Protein AF-A0A7J8GJ00-F1 (afdb_monomer)

pLDDT: mean 80.24, std 14.01, range [45.84, 96.94]

Radius of gyration: 22.37 Å; Cα contacts (8 Å, |Δi|>4): 168; chains: 1; bounding box: 34×26×79 Å

Secondary structure (DSSP, 8-state):
-HHHHHHHHHHHHHHHTTS----------PEEEEE---TTS--EEEEEEEETTEEEEEEEEE---S-TT-EEEEE-TT--EEEEE-TT-GGGEEEEEETTEEEEEEEEE-TT---

Mean predicted aligned error: 12.05 Å

Foldseek 3Di:
DVVVVVVVVVVVVVVVVPPDPDDPDDDWAKDWDDWDPDPPDFIWTWIWTADPNDIWIWTKTQDQPDDLFDWDWDADPVRDTDIDGCNPQRGFKIWAATPVCRVDIDIDGQSVHRD

Organism: Molossus molossus (NCBI:txid27622)

Structure (mmCIF, N/CA/C/O backbone):
data_AF-A0A7J8GJ00-F1
#
_entry.id   AF-A0A7J8GJ00-F1
#
loop_
_atom_site.group_PDB
_atom_site.id
_atom_site.type_symbol
_atom_site.label_atom_id
_atom_site.label_alt_id
_atom_site.label_comp_id
_atom_site.label_asym_id
_atom_site.label_entity_id
_atom_site.label_seq_id
_atom_site.pdbx_PDB_ins_code
_atom_site.Cartn_x
_atom_site.Cartn_y
_atom_site.Cartn_z
_atom_site.occupancy
_atom_site.B_iso_or_equiv
_atom_site.auth_seq_id
_atom_site.auth_comp_id
_atom_site.auth_asym_id
_atom_site.auth_atom_id
_atom_site.pdbx_PDB_model_num
ATOM 1 N N . MET A 1 1 ? -4.005 -11.541 -57.665 1.00 69.75 1 MET A N 1
ATOM 2 C CA . MET A 1 1 ? -3.056 -10.640 -56.972 1.00 69.75 1 MET A CA 1
ATOM 3 C C . MET A 1 1 ? -3.763 -9.701 -55.987 1.00 69.75 1 MET A C 1
ATOM 5 O O . MET A 1 1 ? -3.494 -9.797 -54.801 1.00 69.75 1 MET A O 1
ATOM 9 N N . PHE A 1 2 ? -4.712 -8.863 -56.432 1.00 71.50 2 PHE A N 1
ATOM 10 C CA . PHE A 1 2 ? -5.398 -7.865 -55.585 1.00 71.50 2 PHE A CA 1
ATOM 11 C C . PHE A 1 2 ? -6.196 -8.433 -54.397 1.00 71.50 2 PHE A C 1
ATOM 13 O O . PHE A 1 2 ? -6.133 -7.877 -53.307 1.00 71.50 2 PHE A O 1
ATOM 20 N N . LEU A 1 3 ? -6.882 -9.569 -54.572 1.00 73.62 3 LEU A N 1
ATOM 21 C CA . LEU A 1 3 ? -7.613 -10.242 -53.485 1.00 73.62 3 LEU A CA 1
ATOM 22 C C . LEU A 1 3 ? -6.695 -10.714 -52.348 1.00 73.62 3 LEU A C 1
ATOM 24 O O . LEU A 1 3 ? -7.059 -10.609 -51.183 1.00 73.62 3 LEU A O 1
ATOM 28 N N . LEU A 1 4 ? -5.492 -11.189 -52.683 1.00 76.06 4 LEU A N 1
ATOM 29 C CA . LEU A 1 4 ? -4.508 -11.635 -51.697 1.00 76.06 4 LEU A CA 1
ATOM 30 C C . LEU A 1 4 ? -3.978 -10.449 -50.881 1.00 76.06 4 LEU A C 1
ATOM 32 O O . LEU A 1 4 ? -3.858 -10.540 -49.667 1.00 76.06 4 LEU A O 1
ATOM 36 N N . LEU A 1 5 ? -3.719 -9.318 -51.545 1.00 74.81 5 LEU A N 1
ATOM 37 C CA . LEU A 1 5 ? -3.273 -8.085 -50.893 1.00 74.81 5 LEU A CA 1
ATOM 38 C C . LEU A 1 5 ? -4.348 -7.504 -49.961 1.00 74.81 5 LEU A C 1
ATOM 40 O O . LEU A 1 5 ? -4.017 -7.062 -48.866 1.00 74.81 5 LEU A O 1
ATOM 44 N N . ALA A 1 6 ? -5.625 -7.560 -50.351 1.00 78.19 6 ALA A N 1
ATOM 45 C CA . ALA A 1 6 ? -6.737 -7.135 -49.497 1.00 78.19 6 ALA A CA 1
ATOM 46 C C . ALA A 1 6 ? -6.890 -8.031 -48.253 1.00 78.19 6 ALA A C 1
ATOM 48 O O . ALA A 1 6 ? -7.044 -7.525 -47.144 1.00 78.19 6 ALA A O 1
ATOM 49 N N . LEU A 1 7 ? -6.770 -9.353 -48.419 1.00 77.12 7 LEU A N 1
ATOM 50 C CA . LEU A 1 7 ? -6.764 -10.314 -47.308 1.00 77.12 7 LEU A CA 1
ATOM 51 C C . LEU A 1 7 ? -5.600 -10.072 -46.339 1.00 77.12 7 LEU A C 1
ATOM 53 O O . LEU A 1 7 ? -5.796 -10.097 -45.126 1.00 77.12 7 LEU A O 1
ATOM 57 N N . LEU A 1 8 ? -4.403 -9.797 -46.862 1.00 76.25 8 LEU A N 1
ATOM 58 C CA . LEU A 1 8 ? -3.227 -9.483 -46.047 1.00 76.25 8 LEU A CA 1
ATOM 59 C C . LEU A 1 8 ? -3.377 -8.150 -45.295 1.00 76.25 8 LEU A C 1
ATOM 61 O O . LEU A 1 8 ? -2.945 -8.058 -44.149 1.00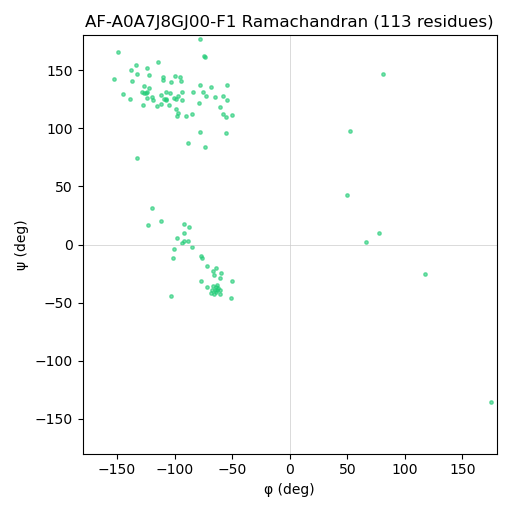 76.25 8 LEU A O 1
ATOM 65 N N . ALA A 1 9 ? -4.023 -7.143 -45.890 1.00 76.06 9 ALA A N 1
ATOM 66 C CA . ALA A 1 9 ? -4.299 -5.866 -45.227 1.00 76.06 9 ALA A CA 1
ATOM 67 C C . ALA A 1 9 ? -5.310 -6.002 -44.073 1.00 76.06 9 ALA A C 1
ATOM 69 O O . ALA A 1 9 ? -5.134 -5.390 -43.019 1.00 76.06 9 ALA A O 1
ATOM 70 N N . GLU A 1 10 ? -6.339 -6.835 -44.239 1.00 71.81 10 GLU A N 1
ATOM 71 C CA . GLU A 1 10 ? -7.308 -7.112 -43.171 1.00 71.81 10 GLU A CA 1
ATOM 72 C C . GLU A 1 10 ? -6.705 -7.982 -42.053 1.00 71.81 10 GLU A C 1
ATOM 74 O O . GLU A 1 10 ? -6.923 -7.709 -40.873 1.00 71.81 10 GLU A O 1
ATOM 79 N N . LEU A 1 11 ? -5.842 -8.951 -42.383 1.00 68.25 11 LEU A N 1
ATOM 80 C CA . LEU A 1 11 ? -5.059 -9.699 -41.385 1.00 68.25 11 LEU A CA 1
ATOM 81 C C . LEU A 1 11 ? -4.088 -8.792 -40.608 1.00 68.25 11 LEU A C 1
ATOM 83 O O . LEU A 1 11 ? -3.959 -8.932 -39.391 1.00 68.25 11 LEU A O 1
ATOM 87 N N . ALA A 1 12 ? -3.458 -7.822 -41.278 1.00 64.69 12 ALA A N 1
ATOM 88 C CA . ALA A 1 12 ? -2.584 -6.844 -40.631 1.00 64.69 12 ALA A CA 1
ATOM 89 C C . ALA A 1 12 ? -3.342 -5.934 -39.642 1.00 64.69 12 ALA A C 1
ATOM 91 O O . ALA A 1 12 ? -2.822 -5.639 -38.564 1.00 64.69 12 ALA A O 1
ATOM 92 N N . LYS A 1 13 ? -4.591 -5.546 -39.946 1.00 60.94 13 LYS A N 1
ATOM 93 C CA . LYS A 1 13 ? -5.464 -4.814 -39.003 1.00 60.94 13 LYS A CA 1
ATOM 94 C C . LYS A 1 13 ? -5.820 -5.635 -37.764 1.00 60.94 13 LYS A C 1
ATOM 96 O O . LYS A 1 13 ? -5.823 -5.093 -36.662 1.00 60.94 13 LYS A O 1
ATOM 101 N N . ILE A 1 14 ? -6.101 -6.930 -37.928 1.00 57.78 14 ILE A N 1
ATOM 102 C CA . ILE A 1 14 ? -6.427 -7.825 -36.803 1.00 57.78 14 ILE A CA 1
ATOM 103 C C . ILE A 1 14 ? -5.231 -7.946 -35.845 1.00 57.78 14 ILE A C 1
ATOM 105 O O . ILE A 1 14 ? -5.413 -8.017 -34.630 1.00 57.78 14 ILE A O 1
ATOM 109 N N . GLN A 1 15 ? -4.005 -7.919 -36.371 1.00 54.41 15 GLN A N 1
ATOM 110 C CA . GLN A 1 15 ? -2.792 -8.031 -35.563 1.00 54.41 15 GLN A CA 1
ATOM 111 C C . GLN A 1 15 ? -2.432 -6.725 -34.833 1.00 54.41 15 GLN A C 1
ATOM 113 O O . GLN A 1 15 ? -1.954 -6.786 -33.703 1.00 54.41 15 GLN A O 1
ATOM 118 N N . ALA A 1 16 ? -2.755 -5.561 -35.410 1.00 50.50 16 ALA A N 1
ATOM 119 C CA . ALA A 1 16 ? -2.589 -4.252 -34.765 1.00 50.50 16 ALA A CA 1
ATOM 120 C C . ALA A 1 16 ? -3.602 -3.985 -33.627 1.00 50.50 16 ALA A C 1
ATOM 122 O O . ALA A 1 16 ? -3.374 -3.133 -32.778 1.00 50.50 16 ALA A O 1
ATOM 123 N N . SER A 1 17 ? -4.714 -4.729 -33.572 1.00 50.12 17 SER A N 1
ATOM 124 C CA . SER A 1 17 ? -5.719 -4.634 -32.498 1.00 50.12 17 SER A CA 1
ATOM 125 C C . SER A 1 17 ? -5.299 -5.324 -31.192 1.00 50.12 17 SER A C 1
ATOM 127 O O . SER A 1 17 ? -5.994 -5.180 -30.186 1.00 50.12 17 SER A O 1
ATOM 129 N N . ARG A 1 18 ? -4.210 -6.103 -31.192 1.00 45.84 18 ARG A N 1
ATOM 130 C CA . ARG A 1 18 ? -3.663 -6.748 -29.985 1.00 45.84 18 ARG A CA 1
ATOM 131 C C . ARG A 1 18 ? -2.593 -5.902 -29.290 1.00 45.84 18 ARG A C 1
ATOM 133 O O . ARG A 1 18 ? -1.842 -6.434 -28.477 1.00 45.84 18 ARG A O 1
ATOM 140 N N . ASP A 1 19 ? -2.517 -4.608 -29.585 1.00 47.97 19 ASP A N 1
ATOM 141 C CA . ASP A 1 19 ? -1.642 -3.702 -28.849 1.00 47.97 19 ASP A CA 1
ATOM 142 C C . ASP A 1 19 ? -2.278 -3.336 -27.504 1.00 47.97 19 ASP A C 1
ATOM 144 O O . ASP A 1 19 ? -3.117 -2.448 -27.398 1.00 47.97 19 ASP A O 1
ATOM 148 N N . SER A 1 20 ? -1.839 -4.084 -26.489 1.00 56.94 20 SER A N 1
ATOM 149 C CA . SER A 1 20 ? -1.665 -3.658 -25.101 1.00 56.94 20 SER A CA 1
ATOM 150 C C . SER A 1 20 ? -2.884 -2.991 -24.452 1.00 56.94 20 SER A C 1
ATOM 152 O O . SER A 1 20 ? -3.076 -1.778 -24.538 1.00 56.94 20 SER A O 1
ATOM 154 N N . GLU A 1 21 ? -3.664 -3.765 -23.686 1.00 57.59 21 GLU A N 1
ATOM 155 C CA . GLU A 1 21 ? -4.363 -3.193 -22.530 1.00 57.59 21 GLU A CA 1
ATOM 156 C C . GLU A 1 21 ? -3.294 -2.532 -21.649 1.00 57.59 21 GLU A C 1
ATOM 158 O O . GLU A 1 21 ? -2.571 -3.201 -20.909 1.00 57.59 21 GLU A O 1
ATOM 163 N N . GLY A 1 22 ? -3.110 -1.222 -21.824 1.00 61.09 22 GLY A N 1
ATOM 164 C CA . GLY A 1 22 ? -2.062 -0.468 -21.157 1.00 61.09 22 GLY A CA 1
ATOM 165 C C . GLY A 1 22 ? -2.142 -0.675 -19.650 1.00 61.09 22 GLY A C 1
ATOM 166 O O . GLY A 1 22 ? -3.227 -0.662 -19.069 1.00 61.09 22 GLY A O 1
ATOM 167 N N . ILE A 1 23 ? -0.987 -0.871 -19.010 1.00 60.94 23 ILE A N 1
ATOM 168 C CA . ILE A 1 23 ? -0.899 -0.981 -17.554 1.00 60.94 23 ILE A CA 1
ATOM 169 C C . ILE A 1 23 ? -1.536 0.283 -16.963 1.00 60.94 23 ILE A C 1
ATOM 171 O O . ILE A 1 23 ? -0.984 1.377 -17.087 1.00 60.94 23 ILE A O 1
ATOM 175 N N . PHE A 1 24 ? -2.705 0.140 -16.335 1.00 65.31 24 PHE A N 1
ATOM 176 C CA . PHE A 1 24 ? -3.388 1.244 -15.669 1.00 65.31 24 PHE A CA 1
ATOM 177 C C . PHE A 1 24 ? -2.634 1.573 -14.376 1.00 65.31 24 PHE A C 1
ATOM 179 O O . PHE A 1 24 ? -2.917 1.047 -13.299 1.00 65.31 24 PHE A O 1
ATOM 186 N N . LEU A 1 25 ? -1.590 2.391 -14.503 1.00 76.50 25 LEU A N 1
ATOM 187 C CA . LEU A 1 25 ? -0.800 2.876 -13.381 1.00 76.50 25 LEU A CA 1
ATOM 188 C C . LEU A 1 25 ? -1.481 4.107 -12.790 1.00 76.50 25 LEU A C 1
ATOM 190 O O . LEU A 1 25 ? -1.500 5.173 -13.400 1.00 76.50 25 LEU A O 1
ATOM 194 N N . HIS A 1 26 ? -1.996 3.969 -11.570 1.00 83.25 26 HIS A N 1
ATOM 195 C CA . HIS A 1 26 ? -2.458 5.104 -10.778 1.00 83.25 26 HIS A CA 1
ATOM 196 C C . HIS A 1 26 ? -1.394 5.508 -9.761 1.00 83.25 26 HIS A C 1
ATOM 198 O O . HIS A 1 26 ? -0.956 4.693 -8.945 1.00 83.25 26 HIS A O 1
ATOM 204 N N . VAL A 1 27 ? -0.999 6.780 -9.781 1.00 88.38 27 VAL A N 1
ATOM 205 C CA . VAL A 1 27 ? -0.018 7.334 -8.843 1.00 88.38 27 VAL A CA 1
ATOM 206 C C . VAL A 1 27 ? -0.729 8.265 -7.868 1.00 88.38 27 VAL A C 1
ATOM 208 O O . VAL A 1 27 ? -1.392 9.221 -8.261 1.00 88.38 27 VAL A O 1
ATOM 211 N N . THR A 1 28 ? -0.565 8.002 -6.574 1.00 90.31 28 THR A N 1
ATOM 212 C CA . THR A 1 28 ? -1.108 8.820 -5.483 1.00 90.31 28 THR A CA 1
ATOM 213 C C . THR A 1 28 ? -0.035 9.063 -4.437 1.00 90.31 28 THR A C 1
ATOM 215 O O . THR A 1 28 ? 0.870 8.250 -4.257 1.00 90.31 28 THR A O 1
ATOM 218 N N . VAL A 1 29 ? -0.173 10.159 -3.696 1.00 90.56 29 VAL A N 1
ATOM 219 C CA . VAL A 1 29 ? 0.643 10.440 -2.513 1.00 90.56 29 VAL A CA 1
ATOM 220 C C . VAL A 1 29 ? -0.145 10.004 -1.273 1.00 90.56 29 VAL A C 1
ATOM 222 O O . VAL A 1 29 ? -1.191 10.595 -0.998 1.00 90.56 29 VAL A O 1
ATOM 225 N N . PRO A 1 30 ? 0.288 8.965 -0.535 1.00 91.06 30 PRO A N 1
ATOM 226 C CA . PRO A 1 30 ? -0.376 8.562 0.698 1.00 91.06 30 PRO A CA 1
ATOM 227 C C . PRO A 1 30 ? -0.196 9.622 1.788 1.00 91.06 30 PRO A C 1
ATOM 229 O O . PRO A 1 30 ? 0.915 10.088 2.026 1.00 91.06 30 PRO A O 1
ATOM 232 N N . LYS A 1 31 ? -1.267 9.955 2.506 1.00 92.06 31 LYS A N 1
ATOM 233 C CA . LYS A 1 31 ? -1.222 10.829 3.683 1.00 92.06 31 LYS A CA 1
ATOM 234 C C . LYS A 1 31 ? -1.226 9.985 4.954 1.00 92.06 31 LYS A C 1
ATOM 236 O O . LYS A 1 31 ? -2.205 9.290 5.223 1.00 92.06 31 LYS A O 1
ATOM 241 N N . LYS A 1 32 ? -0.158 10.052 5.751 1.00 90.12 32 LYS A N 1
ATOM 242 C CA . LYS A 1 32 ? -0.097 9.394 7.066 1.00 90.12 32 LYS A CA 1
ATOM 243 C C . LYS A 1 32 ? -0.978 10.147 8.066 1.00 90.12 32 LYS A C 1
ATOM 245 O O . LYS A 1 32 ? -0.848 11.358 8.212 1.00 90.12 32 LYS A O 1
ATOM 250 N N . ILE A 1 33 ? -1.866 9.429 8.749 1.00 89.12 33 ILE A N 1
ATOM 251 C CA . ILE A 1 33 ? -2.764 10.000 9.768 1.00 89.12 33 ILE A CA 1
ATOM 252 C C . ILE A 1 33 ? -2.269 9.670 11.171 1.00 89.12 33 ILE A C 1
ATOM 254 O O . ILE A 1 33 ? -2.253 10.529 12.048 1.00 89.12 33 ILE A O 1
ATOM 258 N N . ARG A 1 34 ? -1.858 8.418 11.386 1.00 81.25 34 ARG A N 1
ATOM 259 C CA . ARG A 1 34 ? -1.377 7.942 12.682 1.00 81.25 34 ARG A CA 1
ATOM 260 C C . ARG A 1 34 ? -0.400 6.791 12.499 1.00 81.25 34 ARG A C 1
ATOM 262 O O . ARG A 1 34 ? -0.615 5.927 11.649 1.00 81.25 34 ARG A O 1
ATOM 269 N N . SER A 1 35 ? 0.630 6.753 13.333 1.00 79.12 35 SER A N 1
ATOM 270 C CA . SER A 1 35 ? 1.494 5.589 13.517 1.00 79.12 35 SER A CA 1
ATOM 271 C C . SER A 1 35 ? 1.802 5.420 14.998 1.00 79.12 35 SER A C 1
ATOM 273 O O . SER A 1 35 ? 2.292 6.356 15.622 1.00 79.12 35 SER A O 1
ATOM 275 N N . ASP A 1 36 ? 1.525 4.240 15.549 1.00 73.81 36 ASP A N 1
ATOM 276 C CA . ASP A 1 36 ? 1.935 3.914 16.916 1.00 73.81 36 ASP A CA 1
ATOM 277 C C . ASP A 1 36 ? 3.329 3.261 16.850 1.00 73.81 36 ASP A C 1
ATOM 279 O O . ASP A 1 36 ? 3.488 2.146 16.339 1.00 73.81 36 ASP A O 1
ATOM 283 N N . GLU A 1 37 ? 4.350 3.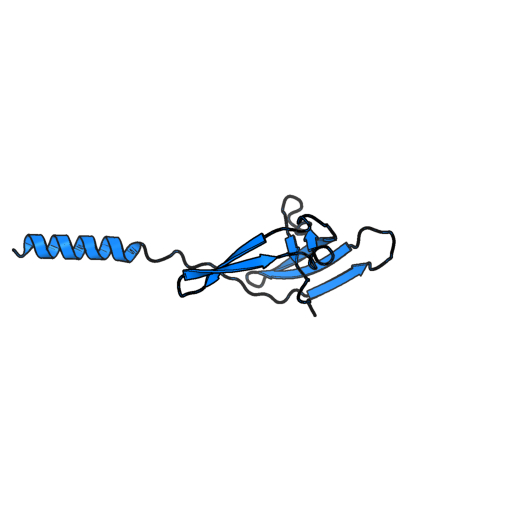974 17.333 1.00 64.00 37 GLU A N 1
ATOM 284 C CA . GLU A 1 37 ? 5.752 3.520 17.334 1.00 64.00 37 GLU A CA 1
ATOM 285 C C . GLU A 1 37 ? 6.166 2.782 18.615 1.00 64.00 37 GLU A C 1
ATOM 287 O O . GLU A 1 37 ? 7.320 2.376 18.730 1.00 64.00 37 GLU A O 1
ATOM 292 N N . SER A 1 38 ? 5.242 2.564 19.560 1.00 56.44 38 SER A N 1
ATOM 293 C CA . SER A 1 38 ? 5.555 1.974 20.867 1.00 56.44 38 SER A CA 1
ATOM 294 C C . SER A 1 38 ? 6.283 0.634 20.726 1.00 56.44 38 SER A C 1
ATOM 296 O O . SER A 1 38 ? 5.763 -0.296 20.094 1.00 56.44 38 SER A O 1
ATOM 298 N N . GLU A 1 39 ? 7.456 0.515 21.345 1.00 47.97 39 GLU A N 1
ATOM 299 C CA . GLU A 1 39 ? 8.153 -0.759 21.492 1.00 47.97 39 GLU A CA 1
ATOM 300 C C . GLU A 1 39 ? 7.271 -1.730 22.291 1.00 47.97 39 GLU A C 1
ATOM 302 O O . GLU A 1 39 ? 6.881 -1.448 23.418 1.00 47.97 39 GLU A O 1
ATOM 307 N N . GLY A 1 40 ? 6.890 -2.852 21.673 1.00 51.53 40 GLY A N 1
ATOM 308 C CA . GLY A 1 40 ? 6.120 -3.928 22.314 1.00 51.53 40 GLY A CA 1
ATOM 309 C C . GLY A 1 40 ? 4.731 -4.194 21.722 1.00 51.53 40 GLY A C 1
ATOM 310 O O . GLY A 1 40 ? 4.274 -5.335 21.754 1.00 51.53 40 GLY A O 1
ATOM 311 N N . THR A 1 41 ? 4.085 -3.209 21.086 1.00 58.09 41 THR A N 1
ATOM 312 C CA . THR A 1 41 ? 2.786 -3.404 20.404 1.00 58.09 41 THR A CA 1
ATOM 313 C C . THR A 1 41 ? 2.996 -3.563 18.896 1.00 58.09 41 THR A C 1
ATOM 315 O O . THR A 1 41 ? 3.874 -2.922 18.317 1.00 58.09 41 THR A O 1
ATOM 318 N N . LYS A 1 42 ? 2.197 -4.404 18.215 1.00 67.06 42 LYS A N 1
ATOM 319 C CA . LYS A 1 42 ? 2.202 -4.493 16.740 1.00 67.06 42 LYS A CA 1
ATOM 320 C C . LYS A 1 42 ? 2.065 -3.078 16.157 1.00 67.06 42 LYS A C 1
ATOM 322 O O . LYS A 1 42 ? 1.004 -2.483 16.309 1.00 67.06 42 LYS A O 1
ATOM 327 N N . ARG A 1 43 ? 3.115 -2.546 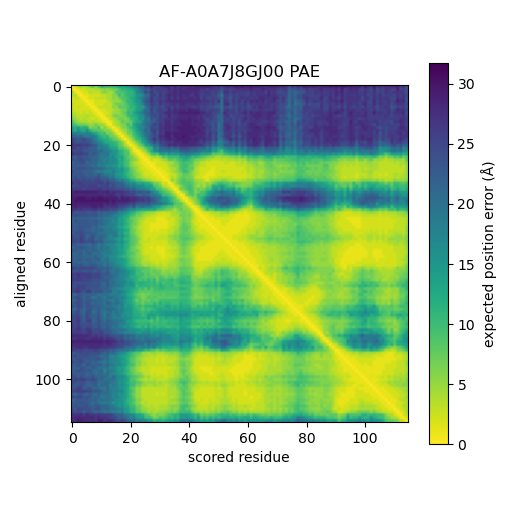15.511 1.00 80.81 43 ARG A N 1
ATOM 328 C CA . ARG A 1 43 ? 3.116 -1.172 14.976 1.00 80.81 43 ARG A CA 1
ATOM 329 C C . ARG A 1 43 ? 1.969 -1.010 13.982 1.00 80.81 43 ARG A C 1
ATOM 331 O O . ARG A 1 43 ? 1.974 -1.647 12.926 1.00 80.81 43 ARG A O 1
ATOM 338 N N . LYS A 1 44 ? 0.981 -0.194 14.339 1.00 88.75 44 LYS A N 1
ATOM 339 C CA . LYS A 1 44 ? -0.171 0.126 13.492 1.00 88.75 44 LYS A CA 1
ATOM 340 C C . LYS A 1 44 ? 0.102 1.418 12.744 1.00 88.75 44 LYS A C 1
ATOM 342 O O . LYS A 1 44 ? 0.713 2.332 13.296 1.00 88.75 44 LYS A O 1
ATOM 347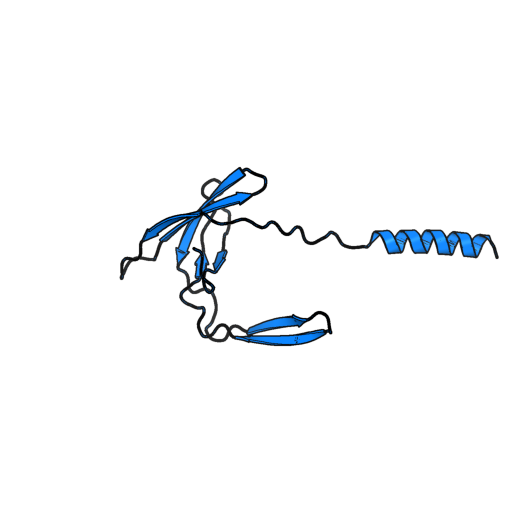 N N . ALA A 1 45 ? -0.370 1.495 11.509 1.00 89.44 45 ALA A N 1
ATOM 348 C CA . ALA A 1 45 ? -0.321 2.706 10.712 1.00 89.44 45 ALA A CA 1
ATOM 349 C C . ALA A 1 45 ? -1.651 2.913 9.987 1.00 89.44 45 ALA A C 1
ATOM 351 O O . ALA A 1 45 ? -2.259 1.956 9.507 1.00 89.44 45 ALA A O 1
ATOM 352 N N . ILE A 1 46 ? -2.088 4.167 9.914 1.00 93.69 46 ILE A N 1
ATOM 353 C CA . ILE A 1 46 ? -3.278 4.575 9.172 1.00 93.69 46 ILE A CA 1
ATOM 354 C C . ILE A 1 46 ? -2.844 5.560 8.096 1.00 93.69 46 ILE A C 1
ATOM 356 O O . ILE A 1 46 ? -2.215 6.580 8.400 1.00 93.69 46 ILE A O 1
ATOM 360 N N . TYR A 1 47 ? -3.191 5.247 6.852 1.00 93.25 47 TYR A N 1
ATOM 361 C CA . TYR A 1 47 ? -2.931 6.095 5.691 1.00 93.25 47 TYR A CA 1
ATOM 362 C C . TYR A 1 47 ? -4.228 6.402 4.956 1.00 93.25 47 TYR A C 1
ATOM 364 O O . TYR A 1 47 ? -5.145 5.587 4.956 1.00 93.25 47 TYR A O 1
ATOM 372 N N . ILE A 1 48 ? -4.271 7.548 4.287 1.00 95.25 48 ILE A N 1
ATOM 373 C CA . ILE A 1 48 ? -5.294 7.869 3.295 1.00 95.25 48 ILE A CA 1
ATOM 374 C C . ILE A 1 48 ? -4.628 7.920 1.924 1.00 95.25 48 ILE A C 1
ATOM 376 O O . ILE A 1 48 ? -3.623 8.611 1.754 1.00 95.25 48 ILE A O 1
ATOM 380 N N . ILE A 1 49 ? -5.185 7.207 0.952 1.00 93.88 49 ILE A N 1
ATOM 381 C CA . ILE A 1 49 ? -4.818 7.322 -0.466 1.00 93.88 49 ILE A CA 1
ATOM 382 C C . ILE A 1 49 ? -5.998 7.873 -1.254 1.00 93.88 49 ILE A C 1
ATOM 384 O O . ILE A 1 49 ? -7.135 7.741 -0.817 1.00 93.88 49 ILE A O 1
ATOM 388 N N . THR A 1 50 ? -5.742 8.483 -2.409 1.00 94.75 50 THR A N 1
ATOM 389 C CA . THR A 1 50 ? -6.810 8.967 -3.291 1.00 94.75 50 THR A CA 1
ATOM 390 C C . THR A 1 50 ? -6.770 8.185 -4.595 1.00 94.75 50 THR A C 1
ATOM 392 O O . THR A 1 50 ? -5.763 8.229 -5.299 1.00 94.75 50 THR A O 1
ATOM 395 N N . ILE A 1 51 ? -7.851 7.478 -4.919 1.00 91.69 51 ILE A N 1
ATOM 396 C CA . ILE A 1 51 ? -8.028 6.756 -6.189 1.00 91.69 51 ILE A CA 1
ATOM 397 C C . ILE A 1 51 ? -9.251 7.357 -6.871 1.00 91.69 51 ILE A C 1
ATOM 399 O O . ILE A 1 51 ? -10.292 7.498 -6.234 1.00 91.69 51 ILE A O 1
ATOM 403 N N . ASP A 1 52 ? -9.116 7.785 -8.127 1.00 90.94 52 ASP A N 1
ATOM 404 C CA . ASP A 1 52 ? -10.196 8.431 -8.889 1.00 90.94 52 ASP A CA 1
ATOM 405 C C . ASP A 1 52 ? -10.893 9.573 -8.132 1.00 90.94 52 ASP A C 1
ATOM 407 O O . ASP A 1 52 ? -12.114 9.700 -8.132 1.00 90.94 52 ASP A O 1
ATOM 411 N N . LYS A 1 53 ? -10.096 10.417 -7.459 1.00 92.31 53 LYS A N 1
ATOM 412 C CA . LYS A 1 53 ? -10.547 11.539 -6.606 1.00 92.31 53 LYS A CA 1
ATOM 413 C C . LYS A 1 53 ? -11.305 11.124 -5.335 1.00 92.31 53 LYS A C 1
ATOM 415 O O . LYS A 1 53 ? -11.681 11.999 -4.559 1.00 92.31 53 LYS A O 1
ATOM 420 N N . ASN A 1 54 ? -11.458 9.829 -5.077 1.00 94.69 54 ASN A N 1
ATOM 421 C CA . ASN A 1 54 ? -12.091 9.304 -3.873 1.00 94.69 54 ASN A CA 1
ATOM 422 C C . ASN A 1 54 ? -11.026 8.935 -2.824 1.00 94.69 54 ASN A C 1
ATOM 424 O O . ASN A 1 54 ? -10.071 8.221 -3.150 1.00 94.69 54 ASN A O 1
ATOM 428 N N . PRO A 1 55 ? -11.139 9.426 -1.577 1.00 96.06 55 PRO A N 1
ATOM 429 C CA . PRO A 1 55 ? -10.224 9.063 -0.504 1.00 96.06 55 PRO A CA 1
ATOM 430 C C . PRO A 1 55 ? -10.556 7.674 0.057 1.00 96.06 55 PRO A C 1
ATOM 432 O O . PRO A 1 55 ? -11.712 7.367 0.324 1.00 96.06 55 PRO A O 1
ATOM 435 N N . TYR A 1 56 ? -9.528 6.868 0.312 1.00 96.31 56 TYR A N 1
ATOM 436 C CA . TYR A 1 56 ? -9.634 5.546 0.927 1.00 96.31 56 TYR A CA 1
ATOM 437 C C . TYR A 1 56 ? -8.715 5.459 2.137 1.00 96.31 56 TYR A C 1
ATOM 439 O O . TYR A 1 56 ? -7.523 5.765 2.047 1.00 96.31 56 TYR A O 1
ATOM 447 N N . THR A 1 57 ? -9.261 5.007 3.264 1.00 96.94 57 THR A N 1
ATOM 448 C CA . THR A 1 57 ? -8.504 4.840 4.511 1.00 96.94 57 THR A CA 1
ATOM 449 C C . THR A 1 57 ? -7.975 3.417 4.621 1.00 96.94 57 THR A C 1
ATOM 451 O O . THR A 1 57 ? -8.743 2.460 4.596 1.00 96.94 57 THR A O 1
ATOM 454 N N . LEU A 1 58 ? -6.664 3.265 4.783 1.00 95.69 58 LEU A N 1
ATOM 455 C CA . LEU A 1 58 ? -6.002 1.980 4.984 1.00 95.69 58 LEU A CA 1
ATOM 456 C C . LEU A 1 58 ? -5.694 1.768 6.463 1.00 95.69 58 LEU A C 1
ATOM 458 O O . LEU A 1 58 ? -4.992 2.574 7.078 1.00 95.69 58 LEU A O 1
ATOM 462 N N . HIS A 1 59 ? -6.149 0.643 7.006 1.00 95.12 59 HIS A N 1
ATOM 463 C CA . HIS A 1 59 ? -5.778 0.167 8.334 1.00 95.12 59 HIS A CA 1
ATOM 464 C C . HIS A 1 59 ? -4.676 -0.867 8.189 1.00 95.12 59 HIS A C 1
ATOM 466 O O . HIS A 1 59 ? -4.917 -1.965 7.695 1.00 95.12 59 HIS A O 1
ATOM 472 N N . LEU A 1 60 ? -3.464 -0.525 8.618 1.00 93.25 60 LEU A N 1
ATOM 473 C CA . LEU A 1 60 ? -2.282 -1.337 8.378 1.00 93.25 60 LEU A CA 1
ATOM 474 C C . LEU A 1 60 ? -1.596 -1.742 9.680 1.00 93.25 60 LEU A C 1
ATOM 476 O O . LEU A 1 60 ? -1.533 -0.984 10.648 1.00 93.25 60 LEU A O 1
ATOM 480 N N . THR A 1 61 ? -1.023 -2.941 9.683 1.00 91.69 61 THR A N 1
ATOM 481 C CA . THR A 1 61 ? -0.179 -3.449 10.766 1.00 91.69 61 THR A CA 1
ATOM 482 C C . THR A 1 61 ? 1.154 -3.910 10.197 1.00 91.69 61 THR A C 1
ATOM 484 O O . THR A 1 61 ? 1.199 -4.575 9.160 1.00 91.69 61 THR A O 1
ATOM 487 N N . LYS A 1 62 ? 2.250 -3.566 10.873 1.00 88.06 62 LYS A N 1
ATOM 488 C CA . LYS A 1 62 ? 3.592 -4.013 10.501 1.00 88.06 62 LYS A CA 1
ATOM 489 C C . LYS A 1 62 ? 3.648 -5.539 10.501 1.00 88.06 62 LYS A C 1
ATOM 491 O O . LYS A 1 62 ? 3.276 -6.177 11.490 1.00 88.06 62 LYS A O 1
ATOM 496 N N . ARG A 1 63 ? 4.114 -6.119 9.395 1.00 85.31 63 ARG A N 1
ATOM 497 C CA . ARG A 1 63 ? 4.178 -7.571 9.200 1.00 85.31 63 ARG A CA 1
ATOM 498 C C . ARG A 1 63 ? 5.414 -7.933 8.383 1.00 85.31 63 ARG A C 1
ATOM 500 O O . ARG A 1 63 ? 5.622 -7.387 7.306 1.00 85.31 63 ARG A O 1
ATOM 507 N N . SER A 1 64 ? 6.201 -8.882 8.878 1.00 80.31 64 SER A N 1
ATOM 508 C CA . SER A 1 64 ? 7.325 -9.467 8.141 1.00 80.31 64 SER A CA 1
ATOM 509 C C . SER A 1 64 ? 6.815 -10.649 7.318 1.00 80.31 64 SER A C 1
ATOM 511 O O . SER A 1 64 ? 6.772 -11.769 7.816 1.00 80.31 64 SER A O 1
ATOM 513 N N . PHE A 1 65 ? 6.337 -10.395 6.098 1.00 79.88 65 PHE A N 1
ATOM 514 C CA . PHE A 1 65 ? 5.823 -11.452 5.211 1.00 79.88 65 PHE A CA 1
ATOM 515 C C . PHE A 1 65 ? 6.814 -11.880 4.116 1.00 79.88 65 PHE A C 1
ATOM 517 O O . PHE A 1 65 ? 6.585 -12.890 3.462 1.00 79.88 65 PHE A O 1
ATOM 524 N N . LEU A 1 66 ? 7.908 -11.136 3.917 1.00 79.12 66 LEU A N 1
ATOM 525 C CA . LEU A 1 66 ? 8.991 -11.512 3.004 1.00 79.12 66 LEU A CA 1
ATOM 526 C C . LEU A 1 66 ? 10.104 -12.234 3.767 1.00 79.12 66 LEU A C 1
ATOM 528 O O . LEU A 1 66 ? 10.437 -11.846 4.888 1.00 79.12 66 LEU A O 1
ATOM 532 N N . SER A 1 67 ? 10.679 -13.270 3.153 1.00 78.31 67 SER A N 1
ATOM 533 C CA . SER A 1 67 ? 11.826 -14.003 3.699 1.00 78.31 67 SER A CA 1
ATOM 534 C C . SER A 1 67 ? 13.120 -13.189 3.580 1.00 78.31 67 SER A C 1
ATOM 536 O O . SER A 1 67 ? 13.205 -12.230 2.815 1.00 78.31 67 SER A O 1
ATOM 538 N N . GLN A 1 68 ? 14.147 -13.552 4.357 1.00 74.25 68 GLN A N 1
ATOM 539 C CA . GLN A 1 68 ? 1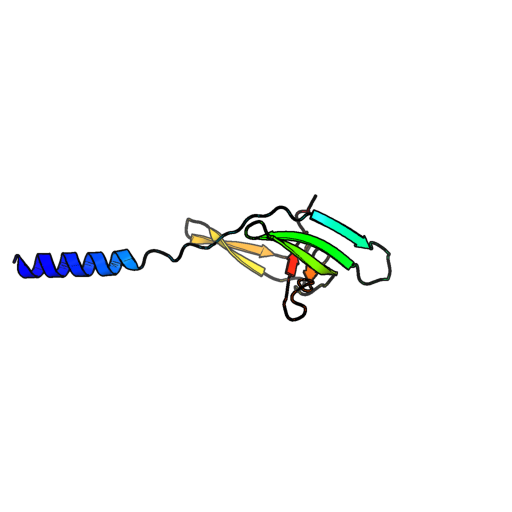5.379 -12.750 4.472 1.00 74.25 68 GLN A CA 1
ATOM 540 C C . GLN A 1 68 ? 16.185 -12.712 3.176 1.00 74.25 68 GLN A C 1
ATOM 542 O O . GLN A 1 68 ? 16.906 -11.754 2.922 1.00 74.25 68 GLN A O 1
ATOM 547 N N . ASN A 1 69 ? 15.973 -13.719 2.332 1.00 76.19 69 ASN A N 1
ATOM 548 C CA . ASN A 1 69 ? 16.666 -13.929 1.072 1.00 76.19 69 ASN A CA 1
ATOM 549 C C . ASN A 1 69 ? 15.678 -13.916 -0.102 1.00 76.19 69 ASN A C 1
ATOM 551 O O . ASN A 1 69 ? 15.864 -14.651 -1.069 1.00 76.19 69 ASN A O 1
ATOM 555 N N . PHE A 1 70 ? 14.590 -13.142 -0.005 1.00 81.50 70 PHE A N 1
ATOM 556 C CA . PHE A 1 70 ? 13.669 -12.993 -1.126 1.00 81.50 70 PHE A CA 1
ATOM 557 C C . PHE A 1 70 ? 14.386 -12.284 -2.284 1.00 81.50 70 PHE A C 1
ATOM 559 O O . PHE A 1 70 ? 14.976 -11.215 -2.095 1.00 81.50 70 PHE A O 1
ATOM 566 N N . LEU A 1 71 ? 14.347 -12.905 -3.466 1.00 85.62 71 LEU A N 1
ATOM 567 C CA . LEU A 1 71 ? 14.996 -12.422 -4.683 1.00 85.62 71 LEU A CA 1
ATOM 568 C C . LEU A 1 71 ? 13.955 -11.815 -5.620 1.00 85.62 71 LEU A C 1
ATOM 570 O O . LEU A 1 71 ? 12.930 -12.435 -5.909 1.00 85.62 71 LEU A O 1
ATOM 574 N N . VAL A 1 72 ? 14.237 -10.608 -6.103 1.00 84.25 72 VAL A N 1
ATOM 575 C CA . VAL A 1 72 ? 13.453 -9.941 -7.144 1.00 84.25 72 VAL A CA 1
ATOM 576 C C . VAL A 1 72 ? 14.258 -9.960 -8.432 1.00 84.25 72 VAL A C 1
ATOM 578 O O . VAL A 1 72 ? 15.391 -9.482 -8.466 1.00 84.25 72 VAL A O 1
ATOM 581 N N . TYR A 1 73 ? 13.651 -10.496 -9.485 1.00 89.38 73 TYR A N 1
ATOM 582 C CA . TYR A 1 73 ? 14.216 -10.548 -10.825 1.00 89.38 73 TYR A CA 1
ATOM 583 C C . TYR A 1 73 ? 13.532 -9.501 -11.698 1.00 89.38 73 TYR A C 1
ATOM 585 O O . TYR A 1 73 ? 12.316 -9.551 -11.887 1.00 89.38 73 TYR A O 1
ATOM 593 N N . THR A 1 74 ? 14.311 -8.568 -12.234 1.00 88.31 74 THR A N 1
ATOM 594 C CA . THR A 1 74 ? 13.820 -7.495 -13.101 1.00 88.31 74 THR A CA 1
ATOM 595 C C . THR A 1 74 ? 14.574 -7.539 -14.418 1.00 88.31 74 THR A C 1
ATOM 597 O O . THR A 1 74 ? 15.801 -7.585 -14.425 1.00 88.31 74 THR A O 1
ATOM 600 N N . PHE A 1 75 ? 13.852 -7.495 -15.532 1.00 91.19 75 PHE A N 1
ATOM 601 C CA . PHE A 1 75 ? 14.450 -7.296 -16.847 1.00 91.19 75 PHE A CA 1
ATOM 602 C C . PHE A 1 75 ? 14.435 -5.808 -17.176 1.00 91.19 75 PHE A C 1
ATOM 604 O O . PHE A 1 75 ? 13.409 -5.148 -17.006 1.00 91.19 75 PHE A O 1
ATOM 611 N N . ASN A 1 76 ? 15.574 -5.273 -17.607 1.00 87.44 76 ASN A N 1
ATOM 612 C CA . ASN A 1 76 ? 15.616 -3.919 -18.148 1.00 87.44 76 ASN A CA 1
ATOM 613 C C . ASN A 1 76 ? 15.091 -3.901 -19.601 1.00 87.44 76 ASN A C 1
ATOM 615 O O . ASN A 1 76 ? 14.804 -4.945 -20.187 1.00 87.44 76 ASN A O 1
ATOM 619 N N . GLU A 1 77 ? 15.015 -2.715 -20.206 1.00 91.50 77 GLU A N 1
ATOM 620 C CA . GLU A 1 77 ? 14.540 -2.547 -21.589 1.00 91.50 77 GLU A CA 1
ATOM 621 C C . GLU A 1 77 ? 15.383 -3.308 -22.626 1.00 91.50 77 GLU A C 1
ATOM 623 O O . GLU A 1 77 ? 14.880 -3.684 -23.680 1.00 91.50 77 GLU A O 1
ATOM 628 N N . THR A 1 78 ? 16.655 -3.587 -22.320 1.00 92.88 78 THR A N 1
ATOM 629 C CA . THR A 1 78 ? 17.558 -4.356 -23.189 1.00 92.88 78 THR A CA 1
ATOM 630 C C . THR A 1 78 ? 17.489 -5.868 -22.946 1.00 92.88 78 THR A C 1
ATOM 632 O O . THR A 1 78 ? 18.262 -6.611 -23.545 1.00 92.88 78 THR A O 1
ATOM 635 N N . GLY A 1 79 ? 16.608 -6.340 -22.056 1.00 88.69 79 GLY A N 1
ATOM 636 C CA . GLY A 1 79 ? 16.461 -7.757 -21.710 1.00 88.69 79 GLY A CA 1
ATOM 637 C C . GLY A 1 79 ? 17.533 -8.307 -20.761 1.00 88.69 79 GLY A C 1
ATOM 638 O O . GLY A 1 79 ? 17.596 -9.515 -20.538 1.00 88.69 79 GLY A O 1
ATOM 639 N N . SER A 1 80 ? 18.371 -7.453 -20.174 1.00 92.50 80 SER A N 1
ATOM 640 C CA . SER A 1 80 ? 19.363 -7.848 -19.173 1.00 92.50 80 SER A CA 1
ATOM 641 C C . SER A 1 80 ? 18.691 -8.120 -17.827 1.00 92.50 80 SER A C 1
ATOM 643 O O . SER A 1 80 ? 17.914 -7.299 -17.330 1.00 92.50 80 SER A O 1
ATOM 645 N N . LEU A 1 81 ? 19.024 -9.262 -17.218 1.00 92.00 81 LEU A N 1
ATOM 646 C CA . LEU A 1 81 ? 18.506 -9.673 -15.916 1.00 92.00 81 LEU A CA 1
ATOM 647 C C . LEU A 1 81 ? 19.233 -8.948 -14.778 1.00 92.00 81 LEU A C 1
ATOM 649 O O . LEU A 1 81 ? 20.440 -9.106 -14.595 1.00 92.00 81 LEU A O 1
ATOM 653 N N . HIS A 1 82 ? 18.477 -8.224 -13.962 1.00 88.31 82 HIS A N 1
ATOM 654 C CA . HIS A 1 82 ? 18.924 -7.655 -12.699 1.00 88.31 82 HIS A CA 1
ATOM 655 C C . HIS A 1 82 ? 18.305 -8.430 -11.530 1.00 88.31 82 HIS A C 1
ATOM 657 O O . HIS A 1 82 ? 17.093 -8.640 -11.493 1.00 88.31 82 HIS A O 1
ATOM 663 N N . THR A 1 83 ? 19.127 -8.833 -10.558 1.00 87.25 83 THR A N 1
ATOM 664 C CA . THR A 1 83 ? 18.674 -9.515 -9.334 1.00 87.25 83 THR A CA 1
ATOM 665 C C . THR A 1 83 ? 18.892 -8.600 -8.132 1.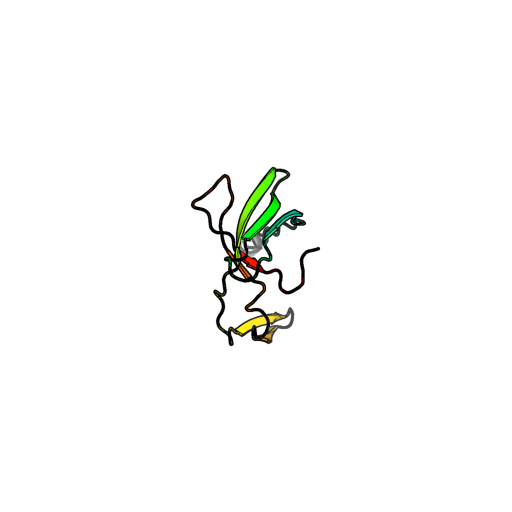00 87.25 83 THR A C 1
ATOM 667 O O . THR A 1 83 ? 20.024 -8.200 -7.873 1.00 87.25 83 THR A O 1
ATOM 670 N N . ASP A 1 84 ? 17.828 -8.268 -7.400 1.00 80.31 84 ASP A N 1
ATOM 671 C CA . ASP A 1 84 ? 17.897 -7.523 -6.131 1.00 80.31 84 ASP A CA 1
ATOM 672 C C . ASP A 1 84 ? 17.522 -8.443 -4.954 1.00 80.31 84 ASP A C 1
ATOM 674 O O . ASP A 1 84 ? 16.648 -9.306 -5.081 1.00 80.31 84 ASP A O 1
ATOM 678 N N . SER A 1 85 ? 18.176 -8.261 -3.803 1.00 74.75 85 SER A N 1
ATOM 679 C CA . SER A 1 85 ? 17.922 -9.035 -2.581 1.00 74.75 85 SER A CA 1
ATOM 680 C C . SER A 1 85 ? 17.254 -8.175 -1.508 1.00 74.75 85 SER A C 1
ATOM 682 O O . SER A 1 85 ? 17.577 -7.002 -1.313 1.00 74.75 85 SER A O 1
ATOM 684 N N . SER A 1 86 ? 16.311 -8.752 -0.762 1.00 66.69 86 SER A N 1
ATOM 685 C CA . SER A 1 86 ? 15.537 -8.011 0.242 1.00 66.69 86 SER A CA 1
ATOM 686 C C . SER A 1 86 ? 16.176 -7.938 1.636 1.00 66.69 86 SER A C 1
ATOM 688 O O . SER A 1 86 ? 15.456 -7.607 2.582 1.00 66.69 86 SER A O 1
ATOM 690 N N . TYR A 1 87 ? 17.471 -8.243 1.800 1.00 58.91 87 TYR A N 1
ATOM 691 C CA . TYR A 1 87 ? 18.103 -8.515 3.108 1.00 58.91 87 TYR A CA 1
ATOM 692 C C . TYR A 1 87 ? 17.823 -7.445 4.186 1.00 58.91 87 TYR A C 1
ATOM 694 O O . TYR A 1 87 ? 17.646 -7.770 5.357 1.00 58.91 87 TYR A O 1
ATOM 702 N N . PHE A 1 88 ? 17.660 -6.176 3.794 1.00 57.97 88 PHE A N 1
ATOM 703 C CA . PHE A 1 88 ? 17.407 -5.056 4.714 1.00 57.97 88 PHE A CA 1
ATOM 704 C C . PHE A 1 88 ? 15.939 -4.603 4.822 1.00 57.97 88 PHE A C 1
ATOM 706 O O . PHE A 1 88 ? 15.618 -3.724 5.622 1.00 57.97 88 PHE A O 1
ATOM 713 N N . LYS A 1 89 ? 15.014 -5.183 4.048 1.00 63.25 89 LYS A N 1
ATOM 714 C CA . LYS A 1 89 ? 13.650 -4.640 3.884 1.00 63.25 89 LYS A CA 1
ATOM 715 C C . LYS A 1 89 ? 12.617 -5.237 4.860 1.00 63.25 89 LYS A C 1
ATOM 717 O O . LYS A 1 89 ? 11.457 -4.848 4.843 1.00 63.25 89 LYS A O 1
ATOM 722 N N . MET A 1 90 ? 12.983 -6.143 5.769 1.00 65.38 90 MET A N 1
ATOM 723 C CA . MET A 1 90 ? 12.013 -6.829 6.650 1.00 65.38 90 MET A CA 1
ATOM 724 C C . MET A 1 90 ? 11.194 -5.912 7.570 1.00 65.38 90 MET A C 1
ATOM 726 O O . MET A 1 90 ? 10.066 -6.239 7.935 1.00 65.38 90 MET A O 1
ATOM 730 N N . HIS A 1 91 ? 11.737 -4.759 7.957 1.00 73.81 91 HIS A N 1
ATOM 731 C CA . HIS A 1 91 ? 11.160 -3.932 9.019 1.00 73.81 91 HIS A CA 1
ATOM 732 C C . HIS A 1 91 ? 10.287 -2.770 8.525 1.00 73.81 91 HIS A C 1
ATOM 734 O O . HIS A 1 91 ? 9.821 -1.977 9.349 1.00 73.81 91 HIS A O 1
ATOM 740 N N . CYS A 1 92 ? 10.033 -2.681 7.221 1.00 82.56 92 CYS A N 1
ATOM 741 C CA . CYS A 1 92 ? 9.317 -1.576 6.577 1.00 82.56 92 CYS A CA 1
ATOM 742 C C . CYS A 1 92 ? 8.082 -2.032 5.780 1.00 82.56 92 CYS A C 1
ATOM 744 O O . CYS A 1 92 ? 7.544 -1.265 4.984 1.00 82.56 92 CYS A O 1
ATOM 746 N N . HIS A 1 93 ? 7.605 -3.257 6.021 1.00 87.75 93 HIS A N 1
ATOM 747 C CA . HIS A 1 93 ? 6.412 -3.805 5.385 1.00 87.75 93 HIS A CA 1
ATOM 748 C C . HIS A 1 93 ? 5.197 -3.796 6.310 1.00 87.75 93 HIS A C 1
ATOM 750 O O . HIS A 1 93 ? 5.280 -4.108 7.504 1.00 87.75 93 HIS A O 1
ATOM 756 N N . TYR A 1 94 ? 4.056 -3.461 5.723 1.00 90.00 94 TYR A N 1
ATOM 757 C CA . TYR A 1 94 ? 2.769 -3.374 6.388 1.00 90.00 94 TYR A CA 1
ATOM 758 C C . TYR A 1 94 ? 1.703 -4.100 5.572 1.00 90.00 94 TYR A C 1
ATOM 760 O O . TYR A 1 94 ? 1.744 -4.095 4.342 1.00 90.00 94 TYR A O 1
ATOM 768 N N . GLN A 1 95 ? 0.735 -4.697 6.260 1.00 92.56 95 GLN A N 1
ATOM 769 C CA . GLN A 1 95 ? -0.416 -5.341 5.637 1.00 92.56 95 GLN A CA 1
ATOM 770 C C . GLN A 1 95 ? -1.698 -5.016 6.406 1.00 92.56 95 GLN A C 1
ATOM 772 O O . GLN A 1 95 ? -1.665 -4.814 7.624 1.00 92.56 95 GLN A O 1
ATOM 777 N N . GLY A 1 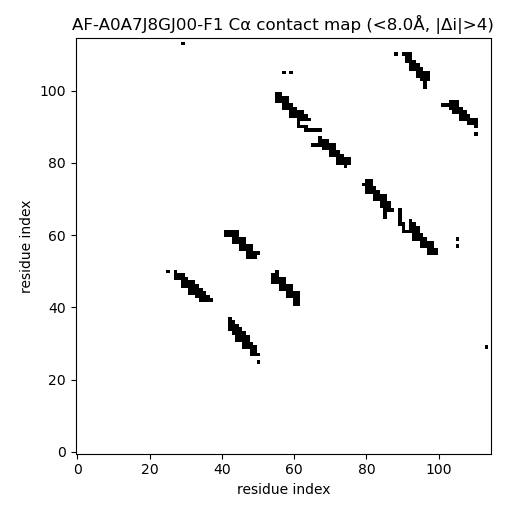96 ? -2.822 -4.986 5.704 1.00 94.50 96 GLY A N 1
ATOM 778 C CA . GLY A 1 96 ? -4.139 -4.822 6.298 1.00 94.50 96 GLY A CA 1
ATOM 779 C C . GLY A 1 96 ? -5.221 -4.703 5.237 1.00 94.50 96 GLY A C 1
ATOM 780 O O . GLY A 1 96 ? -5.212 -5.483 4.289 1.00 94.50 96 GLY A O 1
ATOM 781 N N . TYR A 1 97 ? -6.137 -3.754 5.404 1.00 96.50 97 TYR A N 1
ATOM 782 C CA . TYR A 1 97 ? -7.352 -3.634 4.595 1.00 96.50 97 TYR A CA 1
ATOM 783 C C . TYR A 1 97 ? -7.791 -2.169 4.454 1.00 96.50 97 TYR A C 1
ATOM 785 O O . TYR A 1 97 ? -7.319 -1.288 5.182 1.00 96.50 97 TYR A O 1
ATOM 793 N N . ILE A 1 98 ? -8.696 -1.911 3.512 1.00 96.88 98 ILE A N 1
ATOM 794 C CA . ILE A 1 98 ? -9.378 -0.622 3.344 1.00 96.88 98 ILE A CA 1
ATOM 795 C C . ILE A 1 98 ? -10.575 -0.571 4.299 1.00 96.88 98 ILE A C 1
ATOM 797 O O . ILE A 1 98 ? -11.356 -1.516 4.330 1.00 96.88 98 ILE A O 1
ATOM 801 N N . ALA A 1 99 ? -10.735 0.515 5.059 1.00 96.56 99 ALA A N 1
ATOM 802 C CA . ALA A 1 99 ? -11.751 0.656 6.108 1.00 96.56 99 ALA A CA 1
ATOM 803 C C . ALA A 1 99 ? -13.172 0.298 5.633 1.00 96.56 99 ALA A C 1
ATOM 805 O O . ALA A 1 99 ? -13.856 -0.484 6.288 1.00 96.56 99 ALA A O 1
ATOM 806 N N . ASP A 1 100 ? -13.566 0.802 4.462 1.00 96.25 100 ASP A N 1
ATOM 807 C CA . ASP A 1 100 ? -14.897 0.578 3.883 1.00 96.25 100 ASP A CA 1
ATOM 808 C C . ASP A 1 100 ? -15.059 -0.825 3.264 1.00 96.25 100 ASP A C 1
ATOM 810 O O . ASP A 1 100 ? -16.170 -1.257 2.962 1.00 96.25 100 ASP A O 1
ATOM 814 N N . PHE A 1 101 ? -13.957 -1.568 3.103 1.00 96.69 101 PHE A N 1
ATOM 815 C CA . PHE A 1 101 ? -13.912 -2.904 2.504 1.00 96.69 101 PHE A CA 1
ATOM 816 C C . PHE A 1 101 ? -13.085 -3.860 3.383 1.00 96.69 101 PHE A C 1
ATOM 818 O O . PHE A 1 101 ? -11.960 -4.214 3.023 1.00 96.69 101 PHE A O 1
ATOM 825 N N . PRO A 1 102 ? -13.607 -4.330 4.529 1.00 93.00 102 PRO A N 1
ATOM 826 C CA . PRO A 1 102 ? -12.830 -5.113 5.499 1.00 93.00 102 PRO A CA 1
ATOM 827 C C . PRO A 1 102 ? -12.328 -6.466 4.969 1.00 93.00 102 PRO A C 1
ATOM 829 O O . PRO A 1 102 ? -11.358 -7.004 5.493 1.00 93.00 102 PRO A O 1
ATOM 832 N N . ASN A 1 103 ? -12.947 -6.998 3.909 1.00 96.25 103 ASN A N 1
ATOM 833 C CA . ASN A 1 103 ? -12.516 -8.231 3.238 1.00 96.25 103 ASN A CA 1
ATOM 834 C C . ASN A 1 103 ? -11.423 -7.998 2.176 1.00 96.25 103 ASN A C 1
ATOM 836 O O . ASN A 1 103 ? -10.977 -8.947 1.533 1.00 96.25 103 ASN A O 1
ATOM 840 N N . SER A 1 104 ? -11.015 -6.746 1.950 1.00 96.25 104 SER A N 1
ATOM 841 C CA . SER A 1 104 ? -9.907 -6.410 1.054 1.00 96.25 104 SER A CA 1
ATOM 842 C C . SER A 1 104 ? -8.552 -6.742 1.681 1.00 96.25 104 SER A C 1
ATOM 844 O O . SER A 1 104 ? -8.417 -6.886 2.896 1.00 96.25 104 SER A O 1
ATOM 846 N N . VAL A 1 105 ? -7.523 -6.826 0.837 1.00 95.06 105 VAL A N 1
ATOM 847 C CA . VAL A 1 105 ? -6.133 -6.973 1.271 1.00 95.06 105 VAL A CA 1
ATOM 848 C C . VAL A 1 105 ? -5.312 -5.838 0.679 1.00 95.06 105 VAL A C 1
ATOM 850 O O . VAL A 1 105 ? -5.291 -5.639 -0.533 1.00 95.06 105 VAL A O 1
ATOM 853 N N . ALA A 1 106 ? -4.605 -5.120 1.543 1.00 93.19 106 ALA A N 1
ATOM 854 C CA . ALA A 1 106 ? -3.671 -4.071 1.174 1.00 93.19 106 ALA A CA 1
ATOM 855 C C . ALA A 1 106 ? -2.283 -4.384 1.737 1.00 93.19 106 ALA A C 1
ATOM 857 O O . ALA A 1 106 ? -2.141 -4.729 2.913 1.00 93.19 106 ALA A O 1
ATOM 858 N N . THR A 1 107 ? -1.258 -4.215 0.906 1.00 91.62 107 THR A N 1
ATOM 859 C CA . THR A 1 107 ? 0.150 -4.389 1.274 1.00 91.62 107 THR A CA 1
ATOM 860 C C . THR A 1 107 ? 0.904 -3.111 0.937 1.00 91.62 107 THR A C 1
ATOM 862 O O . THR A 1 107 ? 0.789 -2.604 -0.175 1.00 91.62 107 THR A O 1
ATOM 865 N N . LEU A 1 108 ? 1.684 -2.594 1.886 1.00 88.94 108 LEU A N 1
ATOM 866 C CA . LEU A 1 108 ? 2.457 -1.366 1.720 1.00 88.94 108 LEU A CA 1
ATOM 867 C C . LEU A 1 108 ? 3.920 -1.604 2.103 1.00 88.94 108 LEU A C 1
ATOM 869 O O . LEU A 1 108 ? 4.216 -2.134 3.177 1.00 88.94 108 LEU A O 1
ATOM 873 N N . SER A 1 109 ? 4.833 -1.168 1.237 1.00 86.38 109 SER A N 1
ATOM 874 C CA . SER A 1 109 ? 6.264 -1.092 1.525 1.00 86.38 109 SER A CA 1
ATOM 875 C C . SER A 1 109 ? 6.664 0.369 1.698 1.00 86.38 109 SER A C 1
ATOM 877 O O . SER A 1 109 ? 6.433 1.181 0.807 1.00 86.38 109 SER A O 1
ATOM 879 N N . ILE A 1 110 ? 7.259 0.704 2.843 1.00 85.88 110 ILE A N 1
ATOM 880 C CA . ILE A 1 110 ? 7.773 2.056 3.130 1.00 85.88 110 ILE A CA 1
ATOM 881 C C . ILE A 1 110 ? 9.302 2.083 3.199 1.00 85.88 110 ILE A C 1
ATOM 883 O O . ILE A 1 110 ? 9.889 2.965 3.817 1.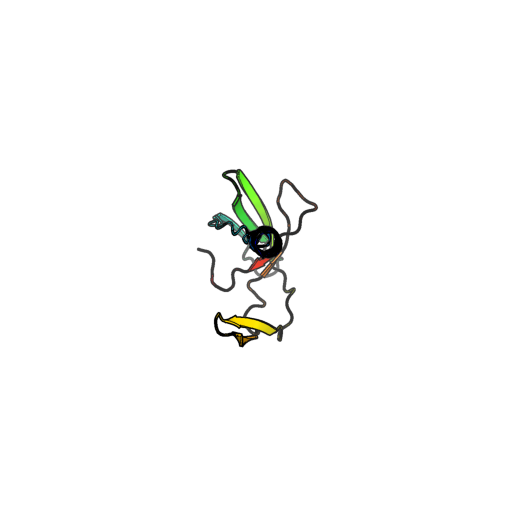00 85.88 110 ILE A O 1
ATOM 887 N N . CYS A 1 111 ? 9.960 1.086 2.607 1.00 80.88 111 CYS A N 1
ATOM 888 C CA . CYS A 1 111 ? 11.401 0.875 2.748 1.00 80.88 111 CYS A CA 1
ATOM 889 C C . CYS A 1 111 ? 12.253 1.989 2.130 1.00 80.88 111 CYS A C 1
ATOM 891 O O . CYS A 1 111 ? 13.352 2.239 2.610 1.00 80.88 111 CYS A O 1
ATOM 893 N N . SER A 1 112 ? 11.723 2.687 1.124 1.00 81.50 112 SER A N 1
ATOM 894 C CA . SER A 1 112 ? 12.336 3.890 0.540 1.00 81.50 112 SER A CA 1
ATOM 895 C C . SER A 1 112 ? 11.854 5.189 1.200 1.00 81.50 112 SER A C 1
ATOM 897 O O . SER A 1 112 ? 12.129 6.277 0.702 1.00 81.50 112 SER A O 1
ATOM 899 N N . GLY A 1 113 ? 11.123 5.082 2.311 1.00 75.06 113 GLY A N 1
ATOM 900 C CA . GLY A 1 113 ? 10.459 6.193 2.976 1.00 75.06 113 GLY A CA 1
ATOM 901 C C . GLY A 1 113 ? 9.122 6.570 2.331 1.00 75.06 113 GLY A C 1
ATOM 902 O O . GLY A 1 113 ? 8.925 6.478 1.123 1.00 75.06 113 GLY A O 1
ATOM 903 N N . LEU A 1 114 ? 8.197 7.021 3.172 1.00 68.50 114 LEU A N 1
ATOM 904 C CA . LEU A 1 114 ? 7.039 7.828 2.794 1.00 68.50 114 LEU A CA 1
ATOM 905 C C . LEU A 1 114 ? 7.093 9.046 3.719 1.00 68.50 114 LEU A C 1
ATOM 907 O O . LEU A 1 114 ? 7.149 8.854 4.939 1.00 68.50 114 LEU A O 1
ATOM 911 N N . ARG A 1 115 ? 7.187 10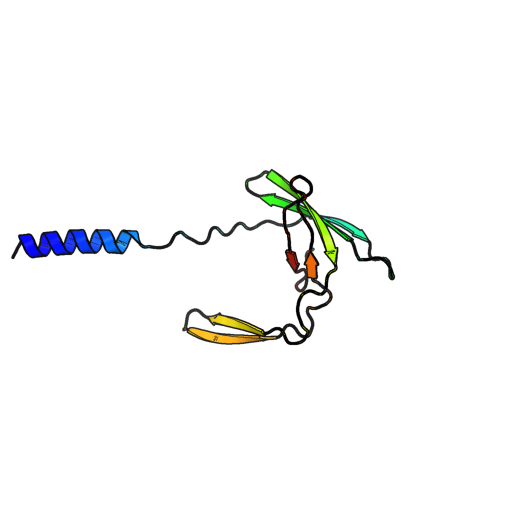.253 3.141 1.00 58.44 115 ARG A N 1
ATOM 912 C CA . ARG A 1 115 ? 7.197 11.513 3.903 1.00 58.44 115 ARG A CA 1
ATOM 913 C C . ARG A 1 115 ? 5.938 11.630 4.761 1.00 58.44 115 ARG A C 1
ATOM 915 O O . ARG A 1 115 ? 4.852 11.262 4.261 1.00 58.44 115 ARG A O 1
#

Sequence (115 aa):
MFLLLALLAELAKIQASRDSEGIFLHVTVPKKIRSDESEGTKRKAIYIITIDKNPYTLHLTKRSFLSQNFLVYTFNETGSLHTDSSYFKMHCHYQGYIADFPNSVATLSICSGLR

InterPro domains:
  IPR002870 Peptidase M12B, propeptide [PF01562] (19-98)

Solvent-accessible surface area (backbone atoms only — not comparable to full-atom values): 7100 Å² total; per-residue (Å²): 114,69,69,59,55,51,53,52,53,52,53,50,52,62,61,64,71,69,67,64,90,67,82,86,78,83,88,64,75,61,42,76,77,48,69,52,80,58,90,89,55,82,38,37,38,33,36,35,38,53,57,96,90,42,79,45,46,34,48,30,34,56,43,72,82,67,57,68,78,40,74,46,79,44,69,50,98,87,67,51,82,43,80,47,72,37,68,84,49,54,88,35,28,29,38,37,21,37,69,95,39,74,90,46,82,41,78,47,76,44,72,89,61,75,124